Protein AF-A0A2U1KJU6-F1 (afdb_monomer_lite)

pLDDT: mean 88.94, std 8.17, range [45.62, 97.81]

Radius of gyration: 19.19 Å; chains: 1; bounding box: 39×56×49 Å

Secondary structure (DSSP, 8-state):
---HHHHHHHHHHHHHHHHHHHH-HHHHHH-TT----HHHHHHTTSS-----GGG----BSSGGG-GGGTTPPBHHHHHHHTGGGS-EEEEEEETTEEEEEEE-SSEEEEEES-GGGTSTT--S-EEEEEETT-EEE-TTT--EEEEGGGHHHHHIIIIITHHHHHHHHHHHHHHTS--

Foldseek 3Di:
DDDPVRVVVVVVLVVVVLVVQVVDPVSCVVPVVSPDDPVSVVVVPSDPDDDDPVLDDDADDPLVLPPVSPPTHHPVNNCVPPVVPDQDWDWDDDPPATWIWGDDPFWIKTWGQPLCLPPNPDNGTDIDIFGQQDFDADPPPRHTPDGGRCVVVVCCNCRVCPVVVVVVSVVVVVVPDDD

Organism: Artemisia annua (NCBI:txid35608)

Sequence (179 aa):
MPTVQQFDTLIIDGSTEWRHLCENVSHVTQFPDKHFDLETVLRAGIRPVSVSREKSFVGFFSPEKFDSLMGVMSFDDIWNHEISKNIGVYIVSWNDHFFVLKVDEHAYYVIDTLGERLVEGCEQAYILRFDNGSYLTTSGTKEVLSNGKECCKEFIKRFLAAIPLKELEIEEQKEAVPY

Structure (mmCIF, N/CA/C/O backbone):
data_AF-A0A2U1KJU6-F1
#
_entry.id   AF-A0A2U1KJU6-F1
#
loop_
_atom_site.group_PDB
_atom_site.id
_atom_site.type_symbol
_atom_site.label_atom_id
_atom_site.label_alt_id
_atom_site.label_comp_id
_atom_site.label_asym_id
_atom_site.label_entity_id
_atom_site.label_seq_id
_atom_site.pdbx_PDB_ins_code
_atom_site.Cartn_x
_atom_site.Cartn_y
_atom_site.Cartn_z
_atom_site.occupancy
_atom_site.B_iso_or_equiv
_atom_site.auth_seq_id
_atom_site.auth_comp_id
_atom_site.auth_asym_id
_atom_site.auth_atom_id
_atom_site.pdbx_PDB_model_num
ATOM 1 N N . MET A 1 1 ? -0.225 -17.844 0.872 1.00 62.16 1 MET A N 1
ATOM 2 C CA . MET A 1 1 ? 1.027 -17.067 1.011 1.00 62.16 1 MET A CA 1
ATOM 3 C C . MET A 1 1 ? 2.072 -17.732 0.146 1.00 62.16 1 MET A C 1
ATOM 5 O O . MET A 1 1 ? 2.060 -18.961 0.121 1.00 62.16 1 MET A O 1
ATOM 9 N N . PR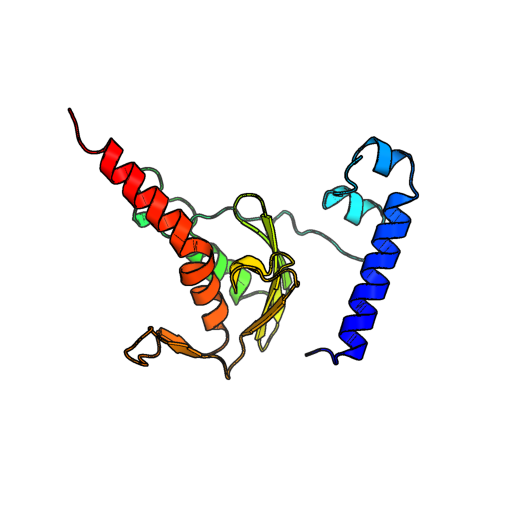O A 1 2 ? 2.916 -16.965 -0.562 1.00 70.94 2 PRO A N 1
ATOM 10 C CA . PRO A 1 2 ? 4.067 -17.549 -1.228 1.00 70.94 2 PRO A CA 1
ATOM 11 C C . PRO A 1 2 ? 4.962 -18.242 -0.192 1.00 70.94 2 PRO A C 1
ATOM 13 O O . PRO A 1 2 ? 5.037 -17.809 0.961 1.00 70.94 2 PRO A O 1
ATOM 16 N N . THR A 1 3 ? 5.614 -19.331 -0.582 1.00 82.88 3 THR A N 1
ATOM 17 C CA . THR A 1 3 ? 6.725 -19.885 0.197 1.00 82.88 3 THR A CA 1
ATOM 18 C C . THR A 1 3 ? 7.876 -18.879 0.227 1.00 82.88 3 THR A C 1
ATOM 20 O O . THR A 1 3 ? 7.951 -18.001 -0.633 1.00 82.88 3 THR A O 1
ATOM 23 N N . VAL A 1 4 ? 8.801 -19.020 1.181 1.00 79.75 4 VAL A N 1
ATOM 24 C CA . VAL A 1 4 ? 10.024 -18.193 1.229 1.00 79.75 4 VAL A CA 1
ATOM 25 C C . VAL A 1 4 ? 10.733 -18.204 -0.128 1.00 79.75 4 VAL A C 1
ATOM 27 O O . VAL A 1 4 ? 11.005 -17.154 -0.686 1.00 79.75 4 VAL A O 1
ATOM 30 N N . GLN A 1 5 ? 10.878 -19.382 -0.740 1.00 87.31 5 GLN A N 1
ATOM 31 C CA . GLN A 1 5 ? 11.491 -19.517 -2.061 1.00 87.31 5 GLN A CA 1
ATOM 32 C C . GLN A 1 5 ? 10.728 -18.772 -3.170 1.00 87.31 5 GLN A C 1
ATOM 34 O O . GLN A 1 5 ? 11.343 -18.159 -4.040 1.00 87.31 5 GLN A O 1
ATOM 39 N N . GLN A 1 6 ? 9.391 -18.821 -3.165 1.00 84.75 6 GLN A N 1
ATOM 40 C CA . GLN A 1 6 ? 8.580 -18.063 -4.126 1.00 84.75 6 GLN A CA 1
ATOM 41 C C . GLN A 1 6 ? 8.749 -16.557 -3.923 1.00 84.75 6 GLN A C 1
ATOM 43 O O . GLN A 1 6 ? 8.776 -15.809 -4.896 1.00 84.75 6 GLN A O 1
ATOM 48 N N . PHE A 1 7 ? 8.877 -16.118 -2.673 1.00 80.12 7 PHE A N 1
ATOM 49 C CA . PHE A 1 7 ? 9.106 -14.721 -2.347 1.00 80.12 7 PHE A CA 1
ATOM 50 C C . PHE A 1 7 ? 10.501 -14.248 -2.774 1.00 80.12 7 PHE A C 1
ATOM 52 O O . PHE A 1 7 ? 10.607 -13.237 -3.464 1.00 80.12 7 PHE A O 1
ATOM 59 N N . ASP A 1 8 ? 11.543 -15.025 -2.481 1.00 83.94 8 ASP A N 1
ATOM 60 C CA . ASP A 1 8 ? 12.911 -14.746 -2.928 1.00 83.94 8 ASP A CA 1
ATOM 61 C C . ASP A 1 8 ? 12.984 -14.656 -4.454 1.00 83.94 8 ASP A C 1
ATOM 63 O O . ASP A 1 8 ? 13.587 -13.736 -5.000 1.00 83.94 8 ASP A O 1
ATOM 67 N N . THR A 1 9 ? 12.302 -15.568 -5.154 1.00 89.50 9 THR A N 1
ATOM 68 C CA . THR A 1 9 ? 12.219 -15.543 -6.621 1.00 89.50 9 THR A CA 1
ATOM 69 C C . THR A 1 9 ? 11.571 -14.249 -7.114 1.00 89.50 9 THR A C 1
ATOM 71 O O . THR A 1 9 ? 12.105 -13.607 -8.010 1.00 89.50 9 THR A O 1
ATOM 74 N N . LEU A 1 10 ? 10.466 -13.809 -6.499 1.00 86.06 10 LEU A N 1
ATOM 75 C CA . LEU A 1 10 ? 9.810 -12.547 -6.864 1.00 86.06 10 LEU A CA 1
ATOM 76 C C . LEU A 1 10 ? 10.731 -11.333 -6.671 1.00 86.06 10 LEU A C 1
ATOM 78 O O . LEU A 1 10 ? 10.731 -10.436 -7.515 1.00 86.06 10 LEU A O 1
ATOM 82 N N . ILE A 1 11 ? 11.521 -11.302 -5.594 1.00 84.81 11 ILE A N 1
ATOM 83 C CA . ILE A 1 11 ? 12.498 -10.231 -5.343 1.00 84.81 11 ILE A CA 1
ATOM 84 C C . ILE A 1 11 ? 13.620 -10.270 -6.384 1.00 84.81 11 ILE A C 1
ATOM 86 O O . ILE A 1 11 ? 13.993 -9.233 -6.940 1.00 84.81 11 ILE A O 1
ATOM 90 N N . ILE A 1 12 ? 14.163 -11.454 -6.666 1.00 90.44 12 ILE A N 1
ATOM 91 C CA . ILE A 1 12 ? 15.238 -11.633 -7.647 1.00 90.44 12 ILE A CA 1
ATOM 92 C C . ILE A 1 12 ? 14.764 -11.192 -9.032 1.00 90.44 12 ILE A C 1
ATOM 94 O O . ILE A 1 12 ? 15.448 -10.391 -9.673 1.00 90.44 12 ILE A O 1
ATOM 98 N N . ASP A 1 13 ? 13.586 -11.637 -9.459 1.00 91.88 13 ASP A N 1
ATOM 99 C CA . ASP A 1 13 ? 12.992 -11.257 -10.739 1.00 91.88 13 ASP A CA 1
ATOM 100 C C . ASP A 1 13 ? 12.759 -9.742 -10.793 1.00 91.88 13 ASP A C 1
ATOM 102 O O . ASP A 1 13 ? 13.260 -9.070 -11.692 1.00 91.88 13 ASP A O 1
ATOM 106 N N . GLY A 1 14 ? 12.074 -9.172 -9.795 1.00 89.94 14 GLY A N 1
ATOM 107 C CA . GLY A 1 14 ? 11.773 -7.737 -9.751 1.00 89.94 14 GLY A CA 1
ATOM 108 C C . GLY A 1 14 ? 13.026 -6.857 -9.758 1.00 89.94 14 GLY A C 1
ATOM 109 O O . GLY A 1 14 ? 13.101 -5.886 -10.511 1.00 89.94 14 GLY A O 1
ATOM 110 N N . SER A 1 15 ? 14.047 -7.221 -8.978 1.00 91.31 15 SER A N 1
ATOM 111 C CA . SER A 1 15 ? 15.326 -6.497 -8.952 1.00 91.31 15 SER A CA 1
ATOM 112 C C . SER A 1 15 ? 16.112 -6.633 -10.259 1.00 91.31 15 SER A C 1
ATOM 114 O O . SER A 1 15 ? 16.869 -5.730 -10.617 1.00 91.31 15 SER A O 1
ATOM 116 N N . THR A 1 16 ? 15.953 -7.750 -10.971 1.00 94.62 16 THR A N 1
ATOM 117 C CA . THR A 1 16 ? 16.586 -7.975 -12.274 1.00 94.62 16 THR A CA 1
ATOM 118 C C . THR A 1 16 ? 15.964 -7.083 -13.333 1.00 94.62 16 THR A C 1
ATOM 120 O O . THR A 1 16 ? 16.694 -6.382 -14.030 1.00 94.62 16 THR A O 1
ATOM 123 N N . GLU A 1 17 ? 14.638 -7.005 -13.376 1.00 94.00 17 GLU A N 1
ATOM 124 C CA . GLU A 1 17 ? 13.945 -6.102 -14.296 1.00 94.00 17 GLU A CA 1
ATOM 125 C C . GLU A 1 17 ? 14.243 -4.628 -13.998 1.00 94.00 17 GLU A C 1
ATOM 127 O O . GLU A 1 17 ? 14.489 -3.845 -14.915 1.00 94.00 17 GLU A O 1
ATOM 132 N N . TRP A 1 18 ? 14.323 -4.242 -12.719 1.00 93.38 18 TRP A N 1
ATOM 133 C CA . TRP A 1 18 ? 14.761 -2.893 -12.346 1.00 93.38 18 TRP A CA 1
ATOM 134 C C . TRP A 1 18 ? 16.194 -2.595 -12.818 1.00 93.38 18 TRP A C 1
ATOM 136 O O . TRP A 1 18 ? 16.442 -1.528 -13.377 1.00 93.38 18 TRP A O 1
ATOM 146 N N . ARG A 1 19 ? 17.132 -3.544 -12.671 1.00 95.31 19 ARG A N 1
ATOM 147 C CA . ARG A 1 19 ? 18.507 -3.389 -13.182 1.00 95.31 19 ARG A CA 1
ATOM 148 C C . ARG A 1 19 ? 18.530 -3.189 -14.697 1.00 95.31 19 ARG A C 1
ATOM 150 O O . ARG A 1 19 ? 19.222 -2.283 -15.152 1.00 95.31 19 ARG A O 1
ATOM 157 N N . HIS A 1 20 ? 17.739 -3.948 -15.456 1.00 94.62 20 HIS A N 1
ATOM 158 C CA . HIS A 1 20 ? 17.614 -3.752 -16.905 1.00 94.62 20 HI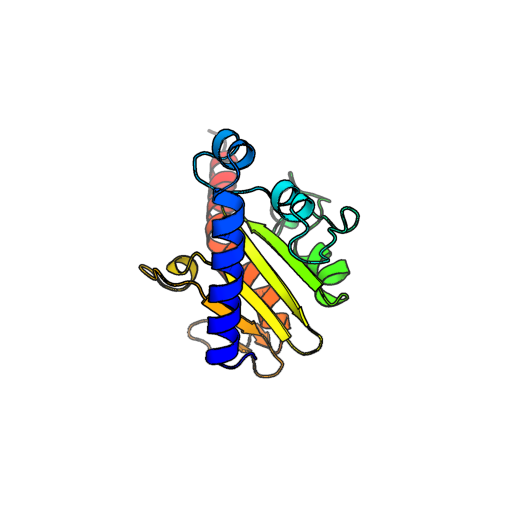S A CA 1
ATOM 159 C C . HIS A 1 20 ? 17.075 -2.356 -17.256 1.00 94.62 20 HIS A C 1
ATOM 161 O O . HIS A 1 20 ? 17.575 -1.713 -18.179 1.00 94.62 20 HIS A O 1
ATOM 167 N N . LEU A 1 21 ? 16.102 -1.831 -16.500 1.00 94.38 21 LEU A N 1
ATOM 168 C CA . LEU A 1 21 ? 15.622 -0.457 -16.700 1.00 94.38 21 LEU A CA 1
ATOM 169 C C . LEU A 1 21 ? 16.727 0.583 -16.491 1.00 94.38 21 LEU A C 1
ATOM 171 O O . LEU A 1 21 ? 16.766 1.575 -17.222 1.00 94.38 21 LEU A O 1
ATOM 175 N N . CYS A 1 22 ? 17.632 0.348 -15.537 1.00 95.44 22 CYS A N 1
ATOM 176 C CA . CYS A 1 22 ? 18.786 1.207 -15.276 1.00 95.44 22 CYS A CA 1
ATOM 177 C C . CYS A 1 22 ? 19.886 1.132 -16.347 1.00 95.44 22 CYS A C 1
ATOM 179 O O . CYS A 1 22 ? 20.768 1.986 -16.348 1.00 95.44 22 CYS A O 1
ATOM 181 N N . GLU A 1 23 ? 19.884 0.148 -17.245 1.00 94.69 23 GLU A N 1
ATOM 182 C CA . GLU A 1 23 ? 20.855 0.079 -18.351 1.00 94.69 23 GLU A CA 1
ATOM 183 C C . GLU A 1 23 ? 20.476 1.018 -19.508 1.00 94.69 23 GLU A C 1
ATOM 185 O O . GLU A 1 23 ? 21.311 1.368 -20.345 1.00 94.69 23 GLU A O 1
ATOM 190 N N . ASN A 1 24 ? 19.223 1.480 -19.548 1.00 94.00 24 ASN A N 1
ATOM 191 C CA . ASN A 1 24 ? 18.752 2.412 -20.561 1.00 94.00 24 ASN A CA 1
ATOM 192 C C . ASN A 1 24 ? 19.226 3.845 -20.260 1.00 94.00 24 ASN A C 1
ATOM 194 O O . ASN A 1 24 ? 18.789 4.485 -19.302 1.00 94.00 24 ASN A O 1
ATOM 198 N N . VAL A 1 25 ? 20.079 4.380 -21.139 1.00 94.81 25 VAL A N 1
ATOM 199 C CA . VAL A 1 25 ? 20.661 5.728 -21.011 1.00 94.81 25 VAL A CA 1
ATOM 200 C C . VAL A 1 25 ? 19.592 6.818 -20.917 1.00 94.81 25 VAL A C 1
ATOM 202 O O . VAL A 1 25 ? 19.747 7.756 -20.136 1.00 94.81 25 VAL A O 1
ATOM 205 N N . SER A 1 26 ? 18.493 6.703 -21.668 1.00 94.44 26 SER A N 1
ATOM 206 C CA . SER A 1 26 ? 17.401 7.679 -21.620 1.00 94.44 26 SER A CA 1
ATOM 207 C C . SER A 1 26 ? 16.700 7.666 -20.263 1.00 94.44 26 SER A C 1
ATOM 209 O O . SER A 1 26 ? 16.445 8.734 -19.711 1.00 94.44 26 SER A O 1
ATOM 211 N N . HIS A 1 27 ? 16.460 6.481 -19.691 1.00 93.81 27 HIS A N 1
ATOM 212 C CA . HIS A 1 27 ? 15.863 6.358 -18.360 1.00 93.81 27 HIS A CA 1
ATOM 213 C C . HIS A 1 27 ? 16.769 6.945 -17.278 1.00 93.81 27 HIS A C 1
ATOM 215 O O . HIS A 1 27 ? 16.296 7.730 -16.469 1.00 93.81 27 HIS A O 1
ATOM 221 N N . VAL A 1 28 ? 18.067 6.630 -17.277 1.00 93.62 28 VAL A N 1
ATOM 222 C CA . VAL A 1 28 ? 19.007 7.151 -16.263 1.00 93.62 28 VAL A CA 1
ATOM 223 C C . VAL A 1 28 ? 19.239 8.655 -16.411 1.00 93.62 28 VAL A C 1
ATOM 225 O O . VAL A 1 28 ? 19.463 9.345 -15.422 1.00 93.62 28 VAL A O 1
ATOM 228 N N . THR A 1 29 ? 19.153 9.188 -17.631 1.00 95.81 29 THR A N 1
ATOM 229 C CA . THR A 1 29 ? 19.212 10.641 -17.854 1.00 95.81 29 THR A CA 1
ATOM 230 C C . THR A 1 29 ? 17.982 11.340 -17.270 1.00 95.81 29 THR A C 1
ATOM 232 O O . THR A 1 29 ? 18.109 12.424 -16.708 1.00 95.81 29 THR A O 1
ATOM 235 N N . GLN A 1 30 ? 16.799 10.730 -17.392 1.00 95.62 30 GLN A N 1
ATOM 236 C CA . GLN A 1 30 ? 15.547 11.275 -16.860 1.00 95.62 30 GLN A CA 1
ATOM 237 C C . GLN A 1 30 ? 15.396 11.061 -15.344 1.00 95.62 30 GLN A C 1
ATOM 239 O O . GLN A 1 30 ? 14.886 11.946 -14.661 1.00 95.62 30 GLN A O 1
ATOM 244 N N . PHE A 1 31 ? 15.860 9.923 -14.823 1.00 94.94 31 PHE A N 1
ATOM 245 C CA . PHE A 1 31 ? 15.792 9.519 -13.416 1.00 94.94 31 PHE A CA 1
ATOM 246 C C . PHE A 1 31 ? 17.202 9.185 -12.891 1.00 94.94 31 PHE A C 1
ATOM 248 O O . PHE A 1 31 ? 17.560 8.005 -12.786 1.00 94.94 31 PHE A O 1
ATOM 255 N N . PRO A 1 32 ? 18.040 10.195 -12.577 1.00 94.06 32 PRO A N 1
ATOM 256 C CA . PRO A 1 32 ? 19.418 9.967 -12.129 1.00 94.06 32 PRO A CA 1
ATOM 257 C C . PRO A 1 32 ? 19.526 9.176 -10.818 1.00 94.06 32 PRO A C 1
ATOM 259 O O . PRO A 1 32 ? 20.500 8.452 -10.607 1.00 94.06 32 PRO A O 1
ATOM 262 N N . ASP A 1 33 ? 18.520 9.292 -9.952 1.00 93.25 33 ASP A N 1
ATOM 263 C CA . ASP A 1 33 ? 18.367 8.537 -8.702 1.00 93.25 33 ASP A CA 1
ATOM 264 C C . ASP A 1 33 ? 17.800 7.120 -8.908 1.00 93.25 33 ASP A C 1
ATOM 266 O O . ASP A 1 33 ? 17.761 6.328 -7.967 1.00 93.25 33 ASP A O 1
ATOM 270 N N . LYS A 1 34 ? 17.417 6.772 -10.145 1.00 92.50 34 LYS A N 1
ATOM 271 C CA . LYS A 1 34 ? 16.814 5.489 -10.546 1.00 92.50 34 LYS A CA 1
ATOM 272 C C . LYS A 1 34 ? 15.445 5.225 -9.907 1.00 92.50 34 LYS A C 1
ATOM 274 O O . LYS A 1 34 ? 15.012 4.069 -9.833 1.00 92.50 34 LYS A O 1
ATOM 279 N N . HIS A 1 35 ? 14.752 6.279 -9.479 1.00 89.88 35 HIS A N 1
ATOM 280 C CA . HIS A 1 35 ? 13.369 6.215 -9.014 1.00 89.88 35 HIS A CA 1
ATOM 281 C C . HIS A 1 35 ? 12.417 6.396 -10.202 1.00 89.88 35 HIS A C 1
ATOM 283 O O . HIS A 1 35 ? 12.007 7.504 -10.534 1.00 89.88 35 HIS A O 1
ATOM 289 N N . PHE A 1 36 ? 12.084 5.294 -10.877 1.00 90.25 36 PHE A N 1
ATOM 290 C CA . PHE A 1 36 ? 11.210 5.325 -12.051 1.00 90.25 36 PHE A CA 1
ATOM 291 C C . PHE A 1 36 ? 9.746 5.565 -11.671 1.00 90.25 36 PHE A C 1
ATOM 293 O O . PHE A 1 36 ? 9.214 4.918 -10.768 1.00 90.25 36 PHE A O 1
ATOM 300 N N . ASP A 1 37 ? 9.076 6.450 -12.410 1.00 88.12 37 ASP A N 1
ATOM 301 C CA . ASP A 1 37 ? 7.628 6.612 -12.299 1.00 88.12 37 ASP A CA 1
ATOM 302 C C . ASP A 1 37 ? 6.863 5.411 -12.893 1.00 88.12 37 ASP A C 1
ATOM 304 O O . ASP A 1 37 ? 7.393 4.584 -13.643 1.00 88.12 37 ASP A O 1
ATOM 308 N N . LEU A 1 38 ? 5.575 5.309 -12.552 1.00 85.19 38 LEU A N 1
ATOM 309 C CA . LEU A 1 38 ? 4.736 4.191 -12.986 1.00 85.19 38 LEU A CA 1
ATOM 310 C C . LEU A 1 38 ? 4.582 4.138 -14.516 1.00 85.19 38 LEU A C 1
ATOM 312 O O . LEU A 1 38 ? 4.551 3.055 -15.093 1.00 85.19 38 LEU A O 1
ATOM 316 N N . GLU A 1 39 ? 4.522 5.289 -15.187 1.00 88.56 39 GLU A N 1
ATOM 317 C CA . GLU A 1 39 ? 4.385 5.369 -16.648 1.00 88.56 39 GLU A CA 1
ATOM 318 C C . GLU A 1 39 ? 5.616 4.810 -17.373 1.00 88.56 39 GLU A C 1
ATOM 320 O O . GLU A 1 39 ? 5.479 4.094 -18.368 1.00 88.56 39 GLU A O 1
ATOM 325 N N . THR A 1 40 ? 6.815 5.073 -16.857 1.00 91.12 40 THR A N 1
ATOM 326 C CA . THR A 1 40 ? 8.075 4.520 -17.368 1.00 91.12 40 THR A CA 1
ATOM 327 C C . THR A 1 40 ? 8.082 3.000 -17.238 1.00 91.12 40 THR A C 1
ATOM 329 O O . THR A 1 40 ? 8.387 2.299 -18.206 1.00 91.12 40 THR A O 1
ATOM 332 N N . VAL A 1 41 ? 7.662 2.478 -16.081 1.00 88.88 41 VAL A N 1
ATOM 333 C CA . VAL A 1 41 ? 7.570 1.028 -15.841 1.00 88.88 41 VAL A CA 1
ATOM 334 C C . VAL A 1 41 ? 6.553 0.362 -16.778 1.00 88.88 41 VAL A C 1
ATOM 336 O O . VAL A 1 41 ? 6.836 -0.701 -17.330 1.00 88.88 41 VAL A O 1
ATOM 339 N N . LEU A 1 42 ? 5.394 0.984 -17.019 1.00 89.56 42 LEU A N 1
ATOM 340 C CA . LEU A 1 42 ? 4.377 0.450 -17.937 1.00 89.56 42 LEU A CA 1
ATOM 341 C C . LEU A 1 42 ? 4.859 0.430 -19.391 1.00 89.56 42 LEU A C 1
ATOM 343 O O . LEU A 1 42 ? 4.663 -0.563 -20.093 1.00 89.56 42 LEU A O 1
ATOM 347 N N . ARG A 1 43 ? 5.514 1.504 -19.847 1.00 91.00 43 ARG A N 1
ATOM 348 C CA . ARG A 1 43 ? 6.044 1.607 -21.218 1.00 91.00 43 ARG A CA 1
ATOM 349 C C . ARG A 1 43 ? 7.142 0.596 -21.508 1.00 91.00 43 ARG A C 1
ATOM 351 O O . ARG A 1 43 ? 7.290 0.195 -22.658 1.00 91.00 43 ARG A O 1
ATOM 358 N N . ALA A 1 44 ? 7.881 0.170 -20.486 1.00 90.50 44 ALA A N 1
ATOM 359 C CA . ALA A 1 44 ? 8.888 -0.870 -20.633 1.00 90.50 44 ALA A CA 1
ATOM 360 C C . ALA A 1 44 ? 8.291 -2.237 -21.008 1.00 90.50 44 ALA A C 1
ATOM 362 O O . ALA A 1 44 ? 9.015 -3.093 -21.506 1.00 90.50 44 ALA A O 1
ATOM 363 N N . GLY A 1 45 ? 6.987 -2.455 -20.789 1.00 89.44 45 GLY A N 1
ATOM 364 C CA . GLY A 1 45 ? 6.297 -3.666 -21.239 1.00 89.44 45 GLY A CA 1
ATOM 365 C C . GLY A 1 45 ? 6.818 -4.958 -20.601 1.00 89.44 45 GLY A C 1
ATOM 366 O O . GLY A 1 45 ? 6.631 -6.028 -21.174 1.00 89.44 45 GLY A O 1
ATOM 367 N N . ILE A 1 46 ? 7.460 -4.867 -19.428 1.00 88.62 46 ILE A N 1
ATOM 368 C CA . ILE A 1 46 ? 8.112 -5.994 -18.736 1.00 88.62 46 ILE A CA 1
ATOM 369 C C . ILE A 1 46 ? 7.104 -7.110 -18.422 1.00 88.62 46 ILE A C 1
ATOM 371 O O . ILE A 1 46 ? 7.396 -8.297 -18.557 1.00 88.62 46 ILE A O 1
ATOM 375 N N . ARG A 1 47 ? 5.892 -6.734 -17.999 1.00 84.81 47 ARG A N 1
ATOM 376 C CA . ARG A 1 47 ? 4.766 -7.646 -17.757 1.00 84.81 47 ARG A CA 1
ATOM 377 C C . ARG A 1 47 ? 3.477 -7.039 -18.312 1.00 84.81 47 ARG A C 1
ATOM 379 O O . ARG A 1 47 ? 3.395 -5.815 -18.414 1.00 84.81 47 ARG A O 1
ATOM 386 N N . PRO A 1 48 ? 2.457 -7.858 -18.638 1.00 86.06 48 PRO A N 1
ATOM 387 C CA . PRO A 1 48 ? 1.164 -7.376 -19.120 1.00 86.06 48 PRO A CA 1
ATOM 388 C C . PRO A 1 48 ? 0.367 -6.740 -17.972 1.00 86.06 48 PRO A C 1
ATOM 390 O O . PRO A 1 48 ? -0.571 -7.326 -17.437 1.00 86.06 48 PRO A O 1
ATOM 393 N N . VAL A 1 49 ? 0.785 -5.548 -17.557 1.00 85.94 49 VAL A N 1
ATOM 394 C CA . VAL A 1 49 ? 0.143 -4.744 -16.518 1.00 85.94 49 VAL A CA 1
ATOM 395 C C . VAL A 1 49 ? -0.538 -3.556 -17.187 1.00 85.94 49 VAL A C 1
ATOM 397 O O . VAL A 1 49 ? 0.023 -2.924 -18.078 1.00 85.94 49 VAL A O 1
ATOM 400 N N . SER A 1 50 ? -1.752 -3.243 -16.745 1.00 85.44 50 SER A N 1
ATOM 401 C CA . SER A 1 50 ? -2.507 -2.068 -17.178 1.00 85.44 50 SER A CA 1
ATOM 402 C C . SER A 1 50 ? -2.971 -1.277 -15.964 1.00 85.44 50 SER A C 1
ATOM 404 O O . SER A 1 50 ? -3.425 -1.868 -14.984 1.00 85.44 50 SER A O 1
ATOM 406 N N . VAL A 1 51 ? -2.922 0.051 -16.045 1.00 86.88 51 VAL A N 1
ATOM 407 C CA . VAL A 1 51 ? -3.462 0.933 -15.004 1.00 86.88 51 VAL A CA 1
ATOM 408 C C . VAL A 1 51 ? -4.864 1.383 -15.385 1.00 86.88 51 VAL A C 1
ATOM 410 O O . VAL A 1 51 ? -5.081 1.948 -16.455 1.00 86.88 51 VAL A O 1
ATOM 413 N N . SER A 1 52 ? -5.817 1.165 -14.480 1.00 88.69 52 SER A N 1
ATOM 414 C CA . SER A 1 52 ? -7.183 1.669 -14.615 1.00 88.69 52 SER A CA 1
ATOM 415 C C . SER A 1 52 ? -7.270 3.081 -14.043 1.00 88.69 52 SER A C 1
ATOM 417 O O . SER A 1 52 ? -7.555 3.256 -12.861 1.00 88.69 52 SER A O 1
ATOM 419 N N . ARG A 1 53 ? -7.042 4.097 -14.883 1.00 85.69 53 ARG A N 1
ATOM 420 C CA . ARG A 1 53 ? -7.088 5.515 -14.467 1.00 85.69 53 ARG A CA 1
ATOM 421 C C . ARG A 1 53 ? -8.454 5.947 -13.926 1.00 85.69 53 ARG A C 1
ATOM 423 O O . ARG A 1 53 ? -8.537 6.825 -13.082 1.00 85.69 53 ARG A O 1
ATOM 430 N N . GLU A 1 54 ? -9.520 5.285 -14.368 1.00 89.69 54 GLU A N 1
ATOM 431 C CA . GLU A 1 54 ? -10.897 5.518 -13.902 1.00 89.69 54 GLU A CA 1
ATOM 432 C C . GLU A 1 54 ? -11.127 5.032 -12.463 1.00 89.69 54 GLU A C 1
ATOM 434 O O . GLU A 1 54 ? -12.137 5.346 -11.843 1.00 89.69 54 GLU A O 1
ATOM 439 N N . LYS A 1 55 ? -10.168 4.268 -11.929 1.00 89.19 55 LYS A N 1
ATOM 440 C CA . LYS A 1 55 ? -10.141 3.740 -10.564 1.00 89.19 55 LYS A CA 1
ATOM 441 C C . LYS A 1 55 ? -8.984 4.340 -9.758 1.00 89.19 55 LYS A C 1
ATOM 443 O O . LYS A 1 55 ? -8.415 3.687 -8.886 1.00 89.19 55 LYS A O 1
ATOM 448 N N . SER A 1 56 ? -8.607 5.575 -10.081 1.00 91.50 56 SER A N 1
ATOM 449 C CA . SER A 1 56 ? -7.671 6.377 -9.298 1.00 91.50 56 SER A CA 1
ATOM 450 C C . SER A 1 56 ? -8.458 7.335 -8.411 1.00 91.50 56 SER A C 1
ATOM 452 O O . SER A 1 56 ? -9.233 8.150 -8.905 1.00 91.50 56 SER A O 1
ATOM 454 N N . PHE A 1 57 ? -8.258 7.227 -7.101 1.00 93.56 57 PHE A N 1
ATOM 455 C CA . PHE A 1 57 ? -9.006 7.984 -6.103 1.00 93.56 57 PHE A CA 1
ATOM 456 C C . PHE A 1 57 ? -8.053 8.799 -5.235 1.00 93.56 57 PHE A C 1
ATOM 458 O O . PHE A 1 57 ? -6.948 8.354 -4.929 1.00 93.56 57 PHE A O 1
ATOM 465 N N . VAL A 1 58 ? -8.516 9.970 -4.808 1.00 93.19 58 VAL A N 1
ATOM 466 C CA . VAL A 1 58 ? -7.892 10.768 -3.752 1.00 93.19 58 VAL A CA 1
ATOM 467 C C . VAL A 1 58 ? -8.927 10.901 -2.652 1.00 93.19 58 VAL A C 1
ATOM 469 O O . VAL A 1 58 ? -10.069 11.270 -2.923 1.00 93.19 58 VAL A O 1
ATOM 472 N N . GLY A 1 59 ? -8.540 10.572 -1.426 1.00 92.31 59 GLY A N 1
ATOM 473 C CA . GLY A 1 59 ? -9.429 10.672 -0.282 1.00 92.31 59 GLY A CA 1
ATOM 474 C C . GLY A 1 59 ? -8.683 11.035 0.984 1.00 92.31 59 GLY A C 1
ATOM 475 O O . GLY A 1 59 ? -7.463 10.903 1.069 1.00 92.31 59 GLY A O 1
ATOM 476 N N . PHE A 1 60 ? -9.449 11.498 1.961 1.00 91.69 60 PHE A N 1
ATOM 477 C CA . PHE A 1 60 ? -8.940 12.044 3.211 1.00 91.69 60 PHE A CA 1
ATOM 478 C C . PHE A 1 60 ? -9.317 11.143 4.382 1.00 91.69 60 PHE A C 1
ATOM 480 O O . PHE A 1 60 ? -10.345 10.463 4.363 1.00 91.69 60 PHE A O 1
ATOM 487 N N . PHE A 1 61 ? -8.491 11.122 5.422 1.00 91.19 61 PHE A N 1
ATOM 488 C CA . PHE A 1 61 ? -8.825 10.397 6.641 1.00 91.19 61 PHE A CA 1
ATOM 489 C C . PHE A 1 61 ? -9.607 11.300 7.587 1.00 91.19 61 PHE A C 1
ATOM 491 O O . PHE A 1 61 ? -9.144 12.379 7.931 1.00 91.19 61 PHE A O 1
ATOM 498 N N . SER A 1 62 ? -10.761 10.815 8.043 1.00 88.19 62 SER A N 1
ATOM 499 C CA . SER A 1 62 ? -11.662 11.537 8.954 1.00 88.19 62 SER A CA 1
ATOM 500 C C . SER A 1 62 ? -11.953 12.997 8.535 1.00 88.19 62 SER A C 1
ATOM 502 O O . SER A 1 62 ? -11.834 13.891 9.378 1.00 88.19 62 SER A O 1
ATOM 504 N N . PRO A 1 63 ? -12.276 13.284 7.252 1.00 90.44 63 PRO A N 1
ATOM 505 C CA . PRO A 1 63 ? -12.494 14.656 6.786 1.00 90.44 63 PRO A CA 1
ATOM 506 C C . PRO A 1 63 ? -13.602 15.382 7.556 1.00 90.44 63 PRO A C 1
ATOM 508 O O . PRO A 1 63 ? -13.559 16.596 7.681 1.00 90.44 63 PRO A O 1
ATOM 511 N N . GLU A 1 64 ? -14.559 14.651 8.128 1.00 87.69 64 GLU A N 1
ATOM 512 C CA . GLU A 1 64 ? -15.641 15.181 8.959 1.00 87.69 64 GLU A CA 1
ATOM 513 C C . GLU A 1 64 ? -15.178 15.909 10.229 1.00 87.69 64 GLU A C 1
ATOM 515 O O . GLU A 1 64 ? -15.979 16.592 10.862 1.00 87.69 64 GLU A O 1
ATOM 520 N N . LYS A 1 65 ? -13.909 15.757 10.622 1.00 85.44 65 LYS A N 1
ATOM 521 C CA . LYS A 1 65 ? -13.319 16.491 11.748 1.00 85.44 65 LYS A CA 1
ATOM 522 C C . LYS A 1 65 ? -12.893 17.914 11.389 1.00 85.44 65 LYS A C 1
ATOM 524 O O . LYS A 1 65 ? -12.634 18.690 12.300 1.00 85.44 65 LYS A O 1
ATOM 529 N N . PHE A 1 66 ? -12.820 18.229 10.097 1.00 84.62 66 PHE A N 1
ATOM 530 C CA . PHE A 1 66 ? -12.277 19.473 9.568 1.00 84.62 66 PHE A CA 1
ATOM 531 C C . PHE A 1 66 ? -13.364 20.190 8.759 1.00 84.62 66 PHE A C 1
ATOM 533 O O . PHE A 1 66 ? -13.810 19.687 7.724 1.00 84.62 66 PHE A O 1
ATOM 540 N N . ASP A 1 67 ? -13.767 21.394 9.174 1.00 84.88 67 ASP A N 1
ATOM 541 C CA . ASP A 1 67 ? -14.834 22.153 8.494 1.00 84.88 67 ASP A CA 1
ATOM 542 C C . ASP A 1 67 ? -14.503 22.424 7.014 1.00 84.88 67 ASP A C 1
ATOM 544 O O . ASP A 1 67 ? -15.381 22.421 6.147 1.00 84.88 67 ASP A O 1
ATOM 548 N N . SER A 1 68 ? -13.215 22.607 6.706 1.00 86.31 68 SER A N 1
ATOM 549 C CA . SER A 1 68 ? -12.706 22.844 5.349 1.00 86.31 68 SER A CA 1
ATOM 550 C C . SER A 1 68 ? -12.805 21.628 4.418 1.00 86.31 68 SER A C 1
ATOM 552 O O . SER A 1 68 ? -12.765 21.792 3.197 1.00 86.31 68 SER A O 1
ATOM 554 N N . LEU A 1 69 ? -12.964 20.420 4.970 1.00 87.69 69 LEU A N 1
ATOM 555 C CA . LEU A 1 69 ? -13.036 19.157 4.228 1.00 87.69 69 LEU A CA 1
ATOM 556 C C . LEU A 1 69 ? -14.461 18.589 4.160 1.00 87.69 69 LEU A C 1
ATOM 558 O O . LEU A 1 69 ? -14.671 17.455 3.727 1.00 87.69 69 LEU A O 1
ATOM 562 N N . MET A 1 70 ? -15.470 19.373 4.531 1.00 84.31 70 MET A N 1
ATOM 563 C CA . MET A 1 70 ? -16.870 18.975 4.409 1.00 84.31 70 MET A CA 1
ATOM 564 C C . MET A 1 70 ? -17.225 18.566 2.967 1.00 84.31 70 MET A C 1
ATOM 566 O O . MET A 1 70 ? -17.134 19.354 2.027 1.00 84.31 70 MET A O 1
ATOM 570 N N . GLY A 1 71 ? -17.672 17.317 2.798 1.00 86.44 71 GLY A N 1
ATOM 571 C CA . GLY A 1 71 ? -18.138 16.771 1.517 1.00 86.44 71 GLY A CA 1
ATOM 572 C C . GLY A 1 71 ? -17.052 16.195 0.601 1.00 86.44 71 GLY A C 1
ATOM 573 O O . GLY A 1 71 ? -17.386 15.728 -0.490 1.00 86.44 71 GLY A O 1
ATOM 574 N N . VAL A 1 72 ? -15.778 16.192 1.012 1.00 93.06 72 VAL A N 1
ATOM 575 C CA . VAL A 1 72 ? -14.720 15.498 0.259 1.00 93.06 72 VAL A CA 1
ATOM 576 C C . VAL A 1 72 ? -14.816 13.982 0.447 1.00 93.06 72 VAL A C 1
ATOM 578 O O . VAL A 1 72 ? -15.344 13.490 1.442 1.00 93.06 72 VAL A O 1
ATOM 581 N N . MET A 1 73 ? -14.276 13.227 -0.511 1.00 94.44 73 MET A N 1
ATOM 582 C CA . MET A 1 73 ? -14.243 11.766 -0.436 1.00 94.44 73 MET A CA 1
ATOM 583 C C . MET A 1 73 ? -13.347 11.303 0.719 1.00 94.44 73 MET A C 1
ATOM 585 O O . MET A 1 73 ? -12.181 11.700 0.806 1.00 94.44 73 MET A O 1
ATOM 589 N N . SER A 1 74 ? -13.866 10.440 1.590 1.00 95.06 74 SER A N 1
ATOM 590 C CA . SER A 1 74 ? -13.078 9.866 2.681 1.00 95.06 74 SER A CA 1
ATOM 591 C C . SER A 1 74 ? -12.347 8.587 2.255 1.00 95.06 74 SER A C 1
ATOM 593 O O . SER A 1 74 ? -12.728 7.900 1.303 1.00 95.06 74 SER A O 1
ATOM 595 N N . PHE A 1 75 ? -11.306 8.216 3.001 1.00 95.06 75 PHE A N 1
ATOM 596 C CA . PHE A 1 75 ? -10.683 6.895 2.893 1.00 95.06 75 PHE A CA 1
ATOM 597 C C . PHE A 1 75 ? -11.706 5.771 3.114 1.00 95.06 75 PHE A C 1
ATOM 599 O O . PHE A 1 75 ? -11.659 4.747 2.432 1.00 95.06 75 PHE A O 1
ATOM 606 N N . ASP A 1 76 ? -12.656 5.964 4.036 1.00 95.12 76 ASP A N 1
ATOM 607 C CA . ASP A 1 76 ? -13.729 5.003 4.281 1.00 95.12 76 ASP A CA 1
ATOM 608 C C . ASP A 1 76 ? -14.627 4.823 3.048 1.00 95.12 76 ASP A C 1
ATOM 610 O O . ASP A 1 76 ? -14.981 3.687 2.728 1.00 95.12 76 ASP A O 1
ATOM 614 N N . ASP A 1 77 ? -14.935 5.900 2.320 1.00 95.81 77 ASP A N 1
ATOM 615 C CA . ASP A 1 77 ? -15.723 5.840 1.083 1.00 95.81 77 ASP A CA 1
ATOM 616 C C . ASP A 1 77 ? -14.988 5.064 -0.011 1.00 95.81 77 ASP A C 1
ATOM 618 O O . ASP A 1 77 ? -15.566 4.159 -0.618 1.00 95.81 77 ASP A O 1
ATOM 622 N N . ILE A 1 78 ? -13.701 5.360 -0.229 1.00 95.94 78 ILE A N 1
ATOM 623 C CA . ILE A 1 78 ? -12.861 4.630 -1.196 1.00 95.94 78 ILE A CA 1
ATOM 624 C C . ILE A 1 78 ? -12.815 3.147 -0.827 1.00 95.94 78 ILE A C 1
ATOM 626 O O . ILE A 1 78 ? -12.995 2.274 -1.683 1.00 95.94 78 ILE A O 1
ATOM 630 N N . TRP A 1 79 ? -12.617 2.843 0.456 1.00 96.50 79 TRP A N 1
ATOM 631 C CA . TRP A 1 79 ? -12.549 1.467 0.925 1.00 96.50 79 TRP A CA 1
ATOM 632 C C . TRP A 1 79 ? -13.854 0.707 0.679 1.00 96.50 79 TRP A C 1
ATOM 634 O O . TRP A 1 79 ? -13.855 -0.399 0.132 1.00 96.50 79 TRP A O 1
ATOM 644 N N . ASN A 1 80 ? -14.980 1.305 1.061 1.00 95.75 80 ASN A N 1
ATOM 645 C CA . ASN A 1 80 ? -16.290 0.664 1.010 1.00 95.75 80 ASN A CA 1
ATOM 646 C C . ASN A 1 80 ? -16.836 0.558 -0.425 1.00 95.75 80 ASN A C 1
ATOM 648 O O . ASN A 1 80 ? -17.624 -0.343 -0.725 1.00 95.75 80 ASN A O 1
ATOM 652 N N . HIS A 1 81 ? -16.459 1.472 -1.323 1.00 94.19 81 HIS A N 1
ATOM 653 C CA . HIS A 1 81 ? -16.967 1.493 -2.696 1.00 94.19 81 HIS A CA 1
ATOM 654 C C . HIS A 1 81 ? -16.063 0.790 -3.704 1.00 94.19 81 HIS A C 1
ATOM 656 O O . HIS A 1 81 ? -16.596 0.186 -4.634 1.00 94.19 81 HIS A O 1
ATOM 662 N N . GLU A 1 82 ? -14.745 0.809 -3.506 1.00 94.31 82 GLU A N 1
ATOM 663 C CA . GLU A 1 82 ? -13.791 0.218 -4.446 1.00 94.31 82 GLU A CA 1
ATOM 664 C C . GLU A 1 82 ? -13.018 -0.949 -3.821 1.00 94.31 82 GLU A C 1
ATOM 666 O O . GLU A 1 82 ? -13.176 -2.087 -4.267 1.00 94.31 82 GLU A O 1
ATOM 671 N N . ILE A 1 83 ? -12.210 -0.691 -2.789 1.00 95.62 83 ILE A N 1
ATOM 672 C CA . ILE A 1 83 ? -11.181 -1.641 -2.317 1.00 95.62 83 ILE A CA 1
ATOM 673 C C . ILE A 1 83 ? -11.804 -2.943 -1.803 1.00 95.62 83 ILE A C 1
ATOM 675 O O . ILE A 1 83 ? -11.377 -4.028 -2.177 1.00 95.62 83 ILE A O 1
ATOM 679 N N . SER A 1 84 ? -12.846 -2.858 -0.978 1.00 94.75 84 SER A N 1
ATOM 680 C CA . SER A 1 84 ? -13.493 -4.042 -0.388 1.00 94.75 84 SER A CA 1
ATOM 681 C C . SER A 1 84 ? -14.316 -4.869 -1.386 1.00 94.75 84 SER A C 1
ATOM 683 O O . SER A 1 84 ? -14.704 -5.997 -1.079 1.00 94.75 84 SER A O 1
ATOM 685 N N . LYS A 1 85 ? -14.596 -4.328 -2.579 1.00 94.00 85 LYS A N 1
ATOM 686 C CA . LYS A 1 85 ? -15.462 -4.953 -3.594 1.00 94.00 85 LYS A CA 1
ATOM 687 C C . LYS A 1 85 ? -14.703 -5.524 -4.786 1.00 94.00 85 LYS A C 1
ATOM 689 O O . LYS A 1 85 ? -15.285 -6.293 -5.548 1.00 94.00 85 LYS A O 1
ATOM 694 N N . ASN A 1 86 ? -13.439 -5.153 -4.968 1.00 94.38 86 ASN A N 1
ATOM 695 C CA . ASN A 1 86 ? -12.669 -5.509 -6.152 1.00 94.38 86 ASN A CA 1
ATOM 696 C C . ASN A 1 86 ? -11.354 -6.184 -5.755 1.00 94.38 86 ASN A C 1
ATOM 698 O O . ASN A 1 86 ? -10.559 -5.640 -4.995 1.00 94.38 86 ASN A O 1
ATOM 702 N N . ILE A 1 87 ? -11.102 -7.361 -6.326 1.00 94.12 87 ILE A N 1
ATOM 703 C CA . ILE A 1 87 ? -9.780 -7.993 -6.276 1.00 94.12 87 ILE A CA 1
ATOM 704 C C . ILE A 1 87 ? -8.840 -7.175 -7.156 1.00 94.12 87 ILE A C 1
ATOM 706 O O . ILE A 1 87 ? -9.168 -6.859 -8.302 1.00 94.12 87 ILE A O 1
ATOM 710 N N . GLY A 1 88 ? -7.669 -6.832 -6.631 1.00 93.19 88 GLY A N 1
ATOM 711 C CA . GLY A 1 88 ? -6.766 -5.934 -7.333 1.00 93.19 88 GLY A CA 1
ATOM 712 C C . GLY A 1 88 ? -5.490 -5.620 -6.573 1.00 93.19 88 GLY A C 1
ATOM 713 O O . GLY A 1 88 ? -5.308 -5.989 -5.413 1.00 93.19 88 GLY A O 1
ATOM 714 N N . VAL A 1 89 ? -4.592 -4.927 -7.264 1.00 93.50 89 VAL A N 1
ATOM 715 C CA . VAL A 1 89 ? -3.365 -4.370 -6.697 1.00 93.50 89 VAL A CA 1
ATOM 716 C C . VAL A 1 89 ? -3.472 -2.858 -6.790 1.00 93.50 89 VAL A C 1
ATOM 718 O O . VAL A 1 89 ? -3.630 -2.311 -7.880 1.00 93.50 89 VAL A O 1
ATOM 721 N N . TYR A 1 90 ? -3.383 -2.201 -5.644 1.00 94.81 90 TYR A N 1
ATOM 722 C CA . TYR A 1 90 ? -3.439 -0.756 -5.512 1.00 94.81 90 TYR A CA 1
ATOM 723 C C . TYR A 1 90 ? -2.057 -0.245 -5.112 1.00 94.81 90 TYR A C 1
ATOM 725 O O . TYR A 1 90 ? -1.430 -0.779 -4.196 1.00 94.81 90 TYR A O 1
ATOM 733 N N . ILE A 1 91 ? -1.592 0.800 -5.793 1.00 93.00 91 ILE A N 1
ATOM 734 C CA . ILE A 1 91 ? -0.443 1.588 -5.348 1.00 93.00 91 ILE A CA 1
ATOM 735 C C . ILE A 1 91 ? -1.000 2.713 -4.486 1.00 93.00 91 ILE A C 1
ATOM 737 O O . ILE A 1 91 ? -1.729 3.570 -4.984 1.00 93.00 91 ILE A O 1
ATOM 741 N N . VAL A 1 92 ? -0.703 2.681 -3.191 1.00 93.56 92 VAL A N 1
ATOM 742 C CA . VAL A 1 92 ? -1.189 3.671 -2.233 1.00 93.56 92 VAL A CA 1
ATOM 743 C C . VAL A 1 92 ? -0.099 4.706 -2.025 1.00 93.56 92 VAL A C 1
ATOM 745 O O . VAL A 1 92 ? 0.966 4.390 -1.499 1.00 93.56 92 VAL A O 1
ATOM 748 N N . SER A 1 93 ? -0.378 5.936 -2.447 1.00 90.06 93 SER A N 1
ATOM 749 C CA . SER A 1 93 ? 0.409 7.105 -2.064 1.00 90.06 93 SER A CA 1
ATOM 750 C C . SER A 1 93 ? -0.018 7.559 -0.678 1.00 90.06 93 SER A C 1
ATOM 752 O O . SER A 1 93 ? -1.208 7.768 -0.438 1.00 90.06 93 SER A O 1
ATOM 754 N N . TRP A 1 94 ? 0.940 7.689 0.230 1.00 84.81 94 TRP A N 1
ATOM 755 C CA . TRP A 1 94 ? 0.716 8.169 1.584 1.00 84.81 94 TRP A CA 1
ATOM 756 C C . TRP A 1 94 ? 1.846 9.115 1.981 1.00 84.81 94 TRP A C 1
ATOM 758 O O . TRP A 1 94 ? 2.975 8.672 2.208 1.00 84.81 94 TRP A O 1
ATOM 768 N N . ASN A 1 95 ? 1.526 10.407 2.083 1.00 79.69 95 ASN A N 1
ATOM 769 C CA . ASN A 1 95 ? 2.488 11.496 2.253 1.00 79.69 95 ASN A CA 1
ATOM 770 C C . ASN A 1 95 ? 3.587 11.457 1.174 1.00 79.69 95 ASN A C 1
ATOM 772 O O . ASN A 1 95 ? 3.296 11.580 -0.013 1.00 79.69 95 ASN A O 1
ATOM 776 N N . ASP A 1 96 ? 4.837 11.286 1.585 1.00 79.12 96 ASP A N 1
ATOM 777 C CA . ASP A 1 96 ? 6.041 11.245 0.756 1.00 79.12 96 ASP A CA 1
ATOM 778 C C . ASP A 1 96 ? 6.445 9.822 0.333 1.00 79.12 96 ASP A C 1
ATOM 780 O O . ASP A 1 96 ? 7.481 9.629 -0.302 1.00 79.12 96 ASP A O 1
ATOM 784 N N . HIS A 1 97 ? 5.627 8.816 0.649 1.00 85.19 97 HIS A N 1
ATOM 785 C CA . HIS A 1 97 ? 5.955 7.409 0.433 1.00 85.19 97 HIS A CA 1
ATOM 786 C C . HIS A 1 97 ? 4.835 6.656 -0.277 1.00 85.19 97 HIS A C 1
ATOM 788 O O . HIS A 1 97 ? 3.674 7.068 -0.286 1.00 85.19 97 HIS A O 1
ATOM 794 N N . PHE A 1 98 ? 5.167 5.485 -0.813 1.00 89.56 98 PHE A N 1
ATOM 795 C CA . PHE A 1 98 ? 4.205 4.605 -1.459 1.00 89.56 98 PHE A CA 1
ATOM 796 C C . PHE A 1 98 ? 4.335 3.180 -0.940 1.00 89.56 98 PHE A C 1
ATOM 798 O O . PHE A 1 98 ? 5.436 2.677 -0.734 1.00 89.56 98 PHE A O 1
ATOM 805 N N . PHE A 1 99 ? 3.203 2.505 -0.788 1.00 92.88 99 PHE A N 1
ATOM 806 C CA . PHE A 1 99 ? 3.160 1.076 -0.494 1.00 92.88 99 PHE A CA 1
ATOM 807 C C . PHE A 1 99 ? 2.128 0.381 -1.380 1.00 92.88 99 PHE A C 1
ATOM 809 O O . PHE A 1 99 ? 1.276 1.019 -2.005 1.00 92.88 99 PHE A O 1
ATOM 816 N N . VAL A 1 100 ? 2.203 -0.943 -1.457 1.00 94.38 100 VAL A N 1
ATOM 817 C CA . VAL A 1 100 ? 1.269 -1.746 -2.248 1.00 94.38 100 VAL A CA 1
ATOM 818 C C . VAL A 1 100 ? 0.206 -2.339 -1.333 1.00 94.38 100 VAL A C 1
ATOM 820 O O . VAL A 1 100 ? 0.518 -3.018 -0.355 1.00 94.38 100 VAL A O 1
ATOM 823 N N . LEU A 1 101 ? -1.060 -2.127 -1.685 1.00 96.94 101 LEU A N 1
ATOM 824 C CA . LEU A 1 101 ? -2.200 -2.821 -1.098 1.00 96.94 101 LEU A CA 1
ATOM 825 C C . LEU A 1 101 ? -2.706 -3.860 -2.100 1.00 96.94 101 LEU A C 1
ATOM 827 O O . LEU A 1 101 ? -3.247 -3.514 -3.150 1.00 96.94 101 LEU A O 1
ATOM 831 N N . LYS A 1 102 ? -2.547 -5.144 -1.784 1.00 96.38 102 LYS A N 1
ATOM 832 C CA . LYS A 1 102 ? -3.132 -6.231 -2.577 1.00 96.38 102 LYS A CA 1
ATOM 833 C C . LYS A 1 102 ? -4.426 -6.698 -1.925 1.00 96.38 102 LYS A C 1
ATOM 835 O O . LYS A 1 102 ? -4.422 -7.128 -0.771 1.00 96.38 102 LYS A O 1
ATOM 840 N N . VAL A 1 103 ? -5.503 -6.685 -2.697 1.00 96.69 103 VAL A N 1
ATOM 841 C CA . VAL A 1 103 ? -6.799 -7.246 -2.326 1.00 96.69 103 VAL A CA 1
ATOM 842 C C . VAL A 1 103 ? -6.973 -8.606 -2.980 1.00 96.69 103 VAL A C 1
ATOM 844 O O . VAL A 1 103 ? -6.845 -8.735 -4.195 1.00 96.69 103 VAL A O 1
ATOM 847 N N . ASP A 1 104 ? -7.264 -9.612 -2.164 1.00 95.25 104 ASP A N 1
ATOM 848 C CA . ASP A 1 104 ? -7.531 -10.986 -2.576 1.00 95.25 104 ASP A CA 1
ATOM 849 C C . ASP A 1 104 ? -8.865 -11.467 -1.980 1.00 95.25 104 ASP A C 1
ATOM 851 O O . ASP A 1 104 ? -9.420 -10.852 -1.061 1.00 95.25 104 ASP A O 1
ATOM 855 N N . GLU A 1 105 ? -9.382 -12.597 -2.460 1.00 93.81 105 GLU A N 1
ATOM 856 C CA . GLU A 1 105 ? -10.694 -13.114 -2.042 1.00 93.81 105 GLU A CA 1
ATOM 857 C C . GLU A 1 105 ? -10.759 -13.367 -0.524 1.00 93.81 105 GLU A C 1
ATOM 859 O O . GLU A 1 105 ? -11.759 -13.079 0.143 1.00 93.81 105 GLU A O 1
ATOM 864 N N . HIS A 1 106 ? -9.660 -13.847 0.060 1.00 94.31 106 HIS A N 1
ATOM 865 C CA . HIS A 1 106 ? -9.601 -14.282 1.460 1.00 94.31 106 HIS A CA 1
ATOM 866 C C . HIS A 1 106 ? -8.602 -13.509 2.324 1.00 94.31 106 HIS A C 1
ATOM 868 O O . HIS A 1 106 ? -8.469 -13.818 3.510 1.00 94.31 106 HIS A O 1
ATOM 874 N N . ALA A 1 107 ? -7.929 -12.495 1.777 1.00 96.50 107 ALA A N 1
ATOM 875 C CA . ALA A 1 107 ? -7.022 -11.659 2.551 1.00 96.50 107 ALA A CA 1
ATOM 876 C C . ALA A 1 107 ? -6.767 -10.295 1.900 1.00 96.50 107 ALA A C 1
ATOM 878 O O . ALA A 1 107 ? -6.843 -10.154 0.681 1.00 96.50 107 ALA A O 1
ATOM 879 N N . TYR A 1 108 ? -6.380 -9.322 2.718 1.00 97.81 108 TYR A N 1
ATOM 880 C CA . TYR A 1 108 ? -5.709 -8.107 2.263 1.00 97.81 108 TYR A CA 1
ATOM 881 C C . TYR A 1 108 ? -4.230 -8.159 2.648 1.00 97.81 108 TYR A C 1
ATOM 883 O O . TYR A 1 108 ? -3.869 -8.752 3.670 1.00 97.81 108 TYR A O 1
ATOM 891 N N . TYR A 1 109 ? -3.376 -7.541 1.835 1.00 96.38 109 TYR A N 1
ATOM 892 C CA . TYR A 1 109 ? -1.940 -7.479 2.078 1.00 96.38 109 TYR A CA 1
ATOM 893 C C . TYR A 1 109 ? -1.425 -6.053 1.969 1.00 96.38 109 TYR A C 1
ATOM 895 O O . TYR A 1 109 ? -1.647 -5.410 0.946 1.00 96.38 109 TYR A O 1
ATOM 903 N N . VAL A 1 110 ? -0.686 -5.604 2.980 1.00 95.50 110 VAL A N 1
ATOM 904 C CA . VAL A 1 110 ? 0.115 -4.375 2.922 1.00 95.50 110 VAL A CA 1
ATOM 905 C C . VAL A 1 110 ? 1.561 -4.787 2.694 1.00 95.50 110 VAL A C 1
ATOM 907 O O . VAL A 1 110 ? 2.115 -5.528 3.504 1.00 95.50 110 VAL A O 1
ATOM 910 N N . ILE A 1 111 ? 2.143 -4.344 1.584 1.00 92.81 111 ILE A N 1
ATOM 911 C CA . ILE A 1 111 ? 3.530 -4.608 1.199 1.00 92.81 111 ILE A CA 1
ATOM 912 C C . ILE A 1 111 ? 4.237 -3.260 1.144 1.00 92.81 111 ILE A C 1
ATOM 914 O O . ILE A 1 111 ? 3.912 -2.425 0.299 1.00 92.81 111 ILE A O 1
ATOM 918 N N . ASP A 1 112 ? 5.187 -3.049 2.042 1.00 91.56 112 ASP A N 1
ATOM 919 C CA . ASP A 1 112 ? 5.858 -1.764 2.213 1.00 91.56 112 ASP A CA 1
ATOM 920 C C . ASP A 1 112 ? 7.366 -1.997 2.391 1.00 91.56 112 ASP A C 1
ATOM 922 O O . ASP A 1 112 ? 7.800 -2.977 3.002 1.00 91.56 112 ASP A O 1
ATOM 926 N N . THR A 1 113 ? 8.168 -1.110 1.815 1.00 87.00 113 THR A N 1
ATOM 927 C CA . THR A 1 113 ? 9.628 -1.113 1.927 1.00 87.00 113 THR A CA 1
ATOM 928 C C . THR A 1 113 ? 10.135 -0.309 3.123 1.00 87.00 113 THR A C 1
ATOM 930 O O . THR A 1 113 ? 11.297 -0.468 3.488 1.00 87.00 113 THR A O 1
ATOM 933 N N . LEU A 1 114 ? 9.293 0.513 3.761 1.00 87.50 114 LEU A N 1
ATOM 934 C CA . LEU A 1 114 ? 9.664 1.349 4.904 1.00 87.50 114 LEU A CA 1
ATOM 935 C C . LEU A 1 114 ? 9.315 0.668 6.235 1.00 87.50 114 LEU A C 1
ATOM 937 O O . LEU A 1 114 ? 8.312 0.980 6.884 1.00 87.50 114 LEU A O 1
ATOM 941 N N . GLY A 1 115 ? 10.166 -0.282 6.630 1.00 88.19 115 GLY A N 1
ATOM 942 C CA . GLY A 1 115 ? 10.033 -1.080 7.852 1.00 88.19 115 GLY A CA 1
ATOM 943 C C . GLY A 1 115 ? 9.917 -0.277 9.141 1.00 88.19 115 GLY A C 1
ATOM 944 O O . GLY A 1 115 ? 9.167 -0.682 10.033 1.00 88.19 115 GLY A O 1
ATOM 945 N N . GLU A 1 116 ? 10.592 0.873 9.224 1.00 89.25 116 GLU A N 1
ATOM 946 C CA . GLU A 1 116 ? 10.597 1.747 10.406 1.00 89.25 116 GLU A CA 1
ATOM 947 C C . GLU A 1 116 ? 9.200 2.177 10.855 1.00 89.25 116 GLU A C 1
ATOM 949 O O . GLU A 1 116 ? 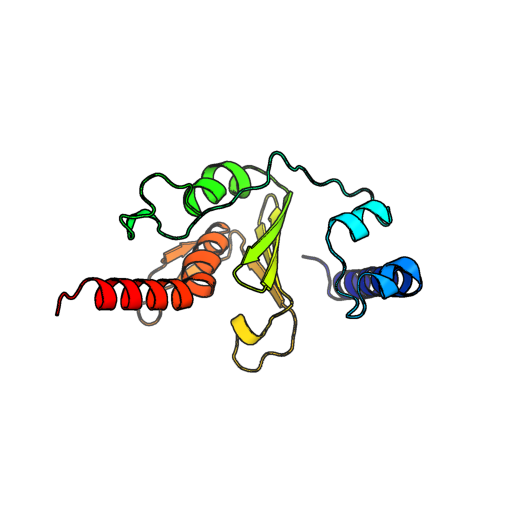8.982 2.437 12.036 1.00 89.25 116 GLU A O 1
ATOM 954 N N . ARG A 1 117 ? 8.222 2.180 9.940 1.00 85.94 117 ARG A N 1
ATOM 955 C CA . ARG A 1 117 ? 6.821 2.439 10.286 1.00 85.94 117 ARG A CA 1
ATOM 956 C C . ARG A 1 117 ? 6.259 1.421 11.259 1.00 85.94 117 ARG A C 1
ATOM 958 O O . ARG A 1 117 ? 5.400 1.784 12.047 1.00 85.94 117 ARG A O 1
ATOM 965 N N . LEU A 1 118 ? 6.688 0.162 11.183 1.00 87.44 118 LEU A N 1
ATOM 966 C CA . LEU A 1 118 ? 6.215 -0.897 12.076 1.00 87.44 118 LEU A CA 1
ATOM 967 C C . LEU A 1 118 ? 6.970 -0.911 13.396 1.00 87.44 118 LEU A C 1
ATOM 969 O O . LEU A 1 118 ? 6.367 -1.073 14.456 1.00 87.44 118 LEU A O 1
ATOM 973 N N . VAL A 1 119 ? 8.293 -0.824 13.307 1.00 86.75 119 VAL A N 1
ATOM 974 C CA . VAL A 1 119 ? 9.209 -0.956 14.435 1.00 86.75 119 VAL A CA 1
ATOM 975 C C . VAL A 1 119 ? 10.356 0.011 14.200 1.00 86.75 119 VAL A C 1
ATOM 977 O O . VAL A 1 119 ? 11.012 -0.064 13.165 1.00 86.75 119 VAL A O 1
ATOM 980 N N . GLU A 1 120 ? 10.603 0.897 15.160 1.00 89.69 120 GLU A N 1
ATOM 981 C CA . GLU A 1 120 ? 11.710 1.855 15.112 1.00 89.69 120 GLU A CA 1
ATOM 982 C C . GLU A 1 120 ? 13.047 1.145 14.825 1.00 89.69 120 GLU A C 1
ATOM 984 O O . GLU A 1 120 ? 13.358 0.119 15.437 1.00 89.69 120 GLU A O 1
ATOM 989 N N . GLY A 1 121 ? 13.816 1.666 13.862 1.00 92.62 121 GLY A N 1
ATOM 990 C CA . GLY A 1 121 ? 15.079 1.074 13.409 1.00 92.62 121 GLY A CA 1
ATOM 991 C C . GLY A 1 121 ? 14.940 -0.173 12.524 1.00 92.62 121 GLY A C 1
ATOM 992 O O . GLY A 1 121 ? 15.927 -0.866 12.280 1.00 92.62 121 GLY A O 1
ATOM 993 N N . CYS A 1 122 ? 13.735 -0.510 12.051 1.00 91.38 122 CYS A N 1
ATOM 994 C CA . CYS A 1 122 ? 13.544 -1.615 11.115 1.00 91.38 122 CYS A CA 1
ATOM 995 C C . CYS A 1 122 ? 13.946 -1.220 9.686 1.00 91.38 122 CYS A C 1
ATOM 997 O O . CYS A 1 122 ? 13.214 -0.542 8.968 1.00 91.38 122 CYS A O 1
ATOM 999 N N . GLU A 1 123 ? 15.089 -1.738 9.244 1.00 89.62 123 GLU A N 1
ATOM 1000 C CA . GLU A 1 123 ? 15.639 -1.518 7.899 1.00 89.62 123 GLU A CA 1
ATOM 1001 C C . GLU A 1 123 ? 15.142 -2.544 6.856 1.00 89.62 123 GLU A C 1
ATOM 1003 O O . GLU A 1 123 ? 15.700 -2.661 5.765 1.00 89.62 123 GLU A O 1
ATOM 1008 N N . GLN A 1 124 ? 14.117 -3.338 7.183 1.00 86.38 124 GLN A N 1
ATOM 1009 C CA . GLN A 1 124 ? 13.602 -4.399 6.314 1.00 86.38 124 GLN A CA 1
ATOM 1010 C C . GLN A 1 124 ? 12.226 -4.052 5.739 1.00 86.38 124 GLN A C 1
ATOM 1012 O O . GLN A 1 124 ? 11.358 -3.524 6.430 1.00 86.38 124 GLN A O 1
ATOM 1017 N N . ALA A 1 125 ? 11.996 -4.431 4.481 1.00 86.38 125 ALA A N 1
ATOM 1018 C CA . ALA A 1 125 ? 10.656 -4.447 3.905 1.00 86.38 125 ALA A CA 1
ATOM 1019 C C . ALA A 1 125 ? 9.772 -5.487 4.612 1.00 86.38 125 ALA A C 1
ATOM 1021 O O . ALA A 1 125 ? 10.263 -6.496 5.126 1.00 86.38 125 ALA A O 1
ATOM 1022 N N . TYR A 1 126 ? 8.458 -5.284 4.587 1.00 87.94 126 TYR A N 1
ATOM 1023 C CA . TYR A 1 126 ? 7.509 -6.186 5.227 1.00 87.94 126 TYR A CA 1
ATOM 1024 C C . TYR A 1 126 ? 6.286 -6.477 4.360 1.00 87.94 126 TYR A C 1
ATOM 1026 O O . TYR A 1 126 ? 5.906 -5.713 3.472 1.00 87.94 126 TYR A O 1
ATOM 1034 N N . ILE A 1 127 ? 5.638 -7.600 4.677 1.00 91.38 127 ILE A N 1
ATOM 1035 C CA . ILE A 1 127 ? 4.304 -7.942 4.188 1.00 91.38 127 ILE A CA 1
ATOM 1036 C C . ILE A 1 127 ? 3.426 -8.267 5.386 1.00 91.38 127 ILE A C 1
ATOM 1038 O O . ILE A 1 127 ? 3.654 -9.261 6.077 1.00 91.38 127 ILE A O 1
ATOM 1042 N N . LEU A 1 128 ? 2.386 -7.467 5.599 1.00 93.81 128 LEU A N 1
ATOM 1043 C CA . LEU A 1 128 ? 1.321 -7.790 6.540 1.00 93.81 128 LEU A CA 1
ATOM 1044 C C . LEU A 1 128 ? 0.173 -8.449 5.793 1.00 93.81 128 LEU A C 1
ATOM 1046 O O . LEU A 1 128 ? -0.273 -7.945 4.767 1.00 93.81 128 LEU A O 1
ATOM 1050 N N . ARG A 1 129 ? -0.312 -9.572 6.320 1.00 95.31 129 ARG A N 1
ATOM 1051 C CA . ARG A 1 129 ? -1.482 -10.290 5.812 1.00 95.31 129 ARG A CA 1
ATOM 1052 C C . ARG A 1 129 ? -2.618 -10.159 6.816 1.00 95.31 129 ARG A C 1
ATOM 1054 O O . ARG A 1 129 ? -2.453 -10.546 7.968 1.00 95.31 129 ARG A O 1
ATOM 1061 N N . PHE A 1 130 ? -3.773 -9.724 6.334 1.00 97.06 130 PHE A N 1
ATOM 1062 C CA . PHE A 1 130 ? -5.012 -9.643 7.097 1.00 97.06 130 PHE A CA 1
ATOM 1063 C C . PHE A 1 130 ? -6.028 -10.611 6.497 1.00 97.06 130 PHE A C 1
ATOM 1065 O O . PHE A 1 130 ? -6.496 -10.413 5.378 1.00 97.06 130 PHE A O 1
ATOM 1072 N N . ASP A 1 131 ? -6.346 -11.676 7.219 1.00 96.75 131 ASP A N 1
ATOM 1073 C CA . ASP A 1 131 ? -7.279 -12.732 6.822 1.00 96.75 131 ASP A CA 1
ATOM 1074 C C . ASP A 1 131 ? -8.326 -12.998 7.913 1.00 96.75 131 ASP A C 1
ATOM 1076 O O . ASP A 1 131 ? -8.371 -12.304 8.924 1.00 96.75 131 ASP A O 1
ATOM 1080 N N . ASN A 1 132 ? -9.172 -14.015 7.736 1.00 96.12 132 ASN A N 1
ATOM 1081 C CA . ASN A 1 132 ? -10.216 -14.363 8.708 1.00 96.12 132 ASN A CA 1
ATOM 1082 C C . ASN A 1 132 ? -9.690 -14.706 10.118 1.00 96.12 132 ASN A C 1
ATOM 1084 O O . ASN A 1 132 ? -10.472 -14.680 11.063 1.00 96.12 132 ASN A O 1
ATOM 1088 N N . GLY A 1 133 ? -8.402 -15.032 10.273 1.00 95.88 133 GLY A N 1
ATOM 1089 C CA . GLY A 1 133 ? -7.774 -15.281 11.574 1.00 95.88 133 GLY A CA 1
ATOM 1090 C C . GLY A 1 133 ? -7.200 -14.026 12.234 1.00 95.88 133 GLY A C 1
ATOM 1091 O O . GLY A 1 133 ? -6.694 -14.100 13.352 1.00 95.88 133 GLY A O 1
ATOM 1092 N N . SER A 1 134 ? -7.252 -12.879 11.558 1.00 96.62 134 SER A N 1
ATOM 1093 C CA . SER A 1 134 ? -6.702 -11.623 12.061 1.00 96.62 134 SER A CA 1
ATOM 1094 C C . SER A 1 134 ? -7.631 -10.977 13.085 1.00 96.62 134 SER A C 1
ATOM 1096 O O . SER A 1 134 ? -8.855 -11.034 12.968 1.00 96.62 134 SER A O 1
ATOM 1098 N N . TYR A 1 135 ? -7.045 -10.342 14.095 1.00 94.69 135 TYR A N 1
ATOM 1099 C CA . TYR A 1 135 ? -7.768 -9.565 15.093 1.00 94.69 135 TYR A CA 1
ATOM 1100 C C . TYR A 1 135 ? -6.937 -8.352 15.499 1.00 94.69 135 TYR A C 1
ATOM 1102 O O . TYR A 1 135 ? -5.711 -8.415 15.580 1.00 94.69 135 TYR A O 1
ATOM 1110 N N . LEU A 1 136 ? -7.615 -7.240 15.755 1.00 92.56 136 LEU A N 1
ATOM 1111 C CA . LEU A 1 136 ? -7.019 -6.014 16.266 1.00 92.56 136 LEU A CA 1
ATOM 1112 C C . LEU A 1 136 ? -7.628 -5.729 17.634 1.00 92.56 136 LEU A C 1
ATOM 1114 O O . LEU A 1 136 ? -8.850 -5.746 17.773 1.00 92.56 136 LEU A O 1
ATOM 1118 N N . THR A 1 137 ? -6.793 -5.451 18.631 1.00 91.69 137 THR A N 1
ATOM 1119 C CA . THR A 1 137 ? -7.247 -5.117 19.985 1.00 91.69 137 THR A CA 1
ATOM 1120 C C . THR A 1 137 ? -6.735 -3.762 20.428 1.00 91.69 137 THR A C 1
ATOM 1122 O O . THR A 1 137 ? -5.650 -3.338 20.030 1.00 91.69 137 THR A O 1
ATOM 1125 N N . THR A 1 138 ? -7.470 -3.113 21.319 1.00 85.44 138 THR A N 1
ATOM 1126 C CA . THR A 1 138 ? -6.956 -1.981 22.094 1.00 85.44 138 THR A CA 1
ATOM 1127 C C . THR A 1 138 ? -5.802 -2.416 22.996 1.00 85.44 138 THR A C 1
ATOM 1129 O O . THR A 1 138 ? -5.825 -3.482 23.625 1.00 85.44 138 THR A O 1
ATOM 1132 N N . SER A 1 139 ? -4.784 -1.561 23.099 1.00 80.50 139 SER A N 1
ATO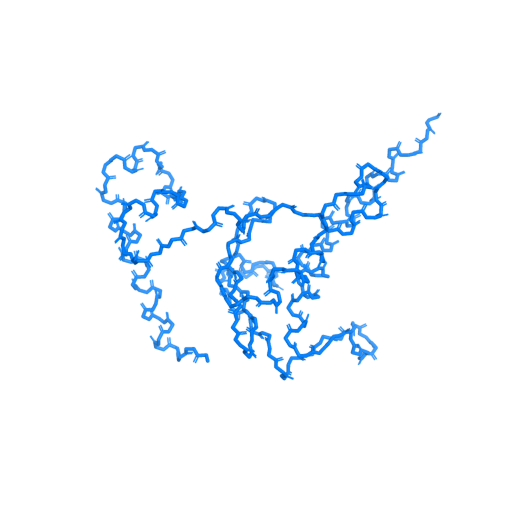M 1133 C CA . SER A 1 139 ? -3.707 -1.771 24.064 1.00 80.50 139 SER A CA 1
ATOM 1134 C C . SER A 1 139 ? -4.273 -1.746 25.490 1.00 80.50 139 SER A C 1
ATOM 1136 O O . SER A 1 139 ? -5.035 -0.852 25.850 1.00 80.50 139 SER A O 1
ATOM 1138 N N . GLY A 1 140 ? -3.930 -2.747 26.301 1.00 76.50 140 GLY A N 1
ATOM 1139 C CA . GLY A 1 140 ? -4.278 -2.806 27.725 1.00 76.50 140 GLY A CA 1
ATOM 1140 C C . GLY A 1 140 ? -5.641 -3.414 28.086 1.00 76.50 140 GLY A C 1
ATOM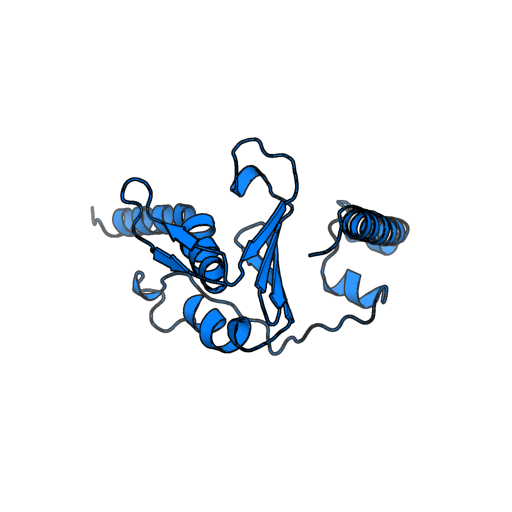 1141 O O . GLY A 1 140 ? -5.735 -4.009 29.156 1.00 76.50 140 GLY A O 1
ATOM 1142 N N . THR A 1 141 ? -6.673 -3.351 27.231 1.00 75.62 141 THR A N 1
ATOM 1143 C CA . THR A 1 141 ? -8.021 -3.869 27.583 1.00 75.62 141 THR A CA 1
ATOM 1144 C C . THR A 1 141 ? -8.410 -5.176 26.886 1.00 75.62 141 THR A C 1
ATOM 1146 O O . THR A 1 141 ? -9.399 -5.791 27.278 1.00 75.62 141 THR A O 1
ATOM 1149 N N . LYS A 1 142 ? -7.622 -5.647 25.900 1.00 78.88 142 LYS A N 1
ATOM 1150 C CA . LYS A 1 142 ? -7.924 -6.827 25.051 1.00 78.88 142 LYS A CA 1
ATOM 1151 C C . LYS A 1 142 ? -9.295 -6.759 24.355 1.00 78.88 142 LYS A C 1
ATOM 1153 O O . LYS A 1 142 ? -9.793 -7.778 23.880 1.00 78.88 142 LYS A O 1
ATOM 1158 N N . GLU A 1 143 ? -9.902 -5.579 24.281 1.00 88.50 143 GLU A N 1
ATOM 1159 C CA . GLU A 1 143 ? -11.158 -5.376 23.573 1.00 88.50 143 GLU A CA 1
ATOM 1160 C C . GLU A 1 143 ? -10.898 -5.461 22.070 1.00 88.50 143 GLU A C 1
ATOM 1162 O O . GLU A 1 143 ? -9.968 -4.837 21.555 1.00 88.50 143 GLU A O 1
ATOM 1167 N N . VAL A 1 144 ? -11.684 -6.280 21.370 1.00 88.75 144 VAL A N 1
ATOM 1168 C CA . VAL A 1 144 ? -11.522 -6.501 19.930 1.00 88.75 144 VAL A CA 1
ATOM 1169 C C . VAL A 1 144 ? -12.110 -5.309 19.178 1.00 88.75 144 VAL A C 1
ATOM 1171 O O . VAL A 1 144 ? -13.321 -5.120 19.157 1.00 88.75 144 VAL A O 1
ATOM 1174 N N . LEU A 1 145 ? -11.240 -4.528 18.537 1.00 90.19 145 LEU A N 1
ATOM 1175 C CA . LEU A 1 145 ? -11.598 -3.385 17.692 1.00 90.19 145 LEU A CA 1
ATOM 1176 C C . LEU A 1 145 ? -12.081 -3.821 16.311 1.00 90.19 145 LEU A C 1
ATOM 1178 O O . LEU A 1 145 ? -12.979 -3.217 15.736 1.00 90.19 145 LEU A O 1
ATOM 1182 N N . SER A 1 146 ? -11.435 -4.843 15.758 1.00 94.44 146 SER A N 1
ATOM 1183 C CA . SER A 1 146 ? -11.738 -5.383 14.438 1.00 94.44 146 SER A CA 1
ATOM 1184 C C . SER A 1 146 ?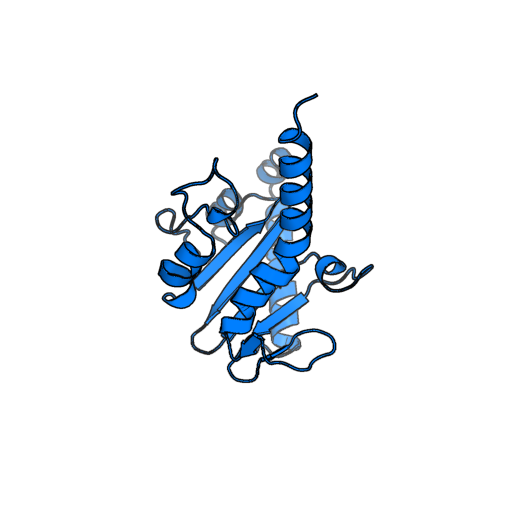 -11.307 -6.838 14.370 1.00 94.44 146 SER A C 1
ATOM 1186 O O . SER A 1 146 ? -10.408 -7.268 15.097 1.00 94.44 146 SER A O 1
ATOM 1188 N N . ASN A 1 147 ? -11.937 -7.591 13.479 1.00 95.69 147 ASN A N 1
ATOM 1189 C CA . ASN A 1 147 ? -11.583 -8.968 13.181 1.00 95.69 147 ASN A CA 1
ATOM 1190 C C . ASN A 1 147 ? -11.596 -9.213 11.671 1.00 95.69 147 ASN A C 1
ATOM 1192 O O . ASN A 1 147 ? -12.141 -8.428 10.890 1.00 95.69 147 ASN A O 1
ATOM 1196 N N . GLY A 1 148 ? -10.977 -10.316 11.274 1.00 96.44 148 GLY A N 1
ATOM 1197 C CA . GLY A 1 148 ? -10.908 -10.739 9.892 1.00 96.44 148 GLY A CA 1
ATOM 1198 C C . GLY A 1 148 ? -10.079 -9.798 9.018 1.00 96.44 148 GLY A C 1
ATOM 1199 O O . GLY A 1 148 ? -9.216 -9.048 9.479 1.00 96.44 148 GLY A O 1
ATOM 1200 N N . LYS A 1 149 ? -10.377 -9.817 7.717 1.00 96.06 149 LYS A N 1
ATOM 1201 C CA . LYS A 1 149 ? -9.676 -9.004 6.713 1.00 96.06 149 LYS A CA 1
ATOM 1202 C C . LYS A 1 149 ? -9.778 -7.506 7.000 1.00 96.06 149 LYS A C 1
ATOM 1204 O O . LYS A 1 149 ? -8.815 -6.780 6.777 1.00 96.06 149 LYS A O 1
ATOM 1209 N N . GLU A 1 150 ? -10.897 -7.046 7.560 1.00 95.44 150 GLU A N 1
ATOM 1210 C CA . GLU A 1 150 ? -11.141 -5.624 7.844 1.00 95.44 150 GLU A CA 1
ATOM 1211 C C . GLU A 1 150 ? -10.164 -5.028 8.869 1.00 95.44 150 GLU A C 1
ATOM 1213 O O . GLU A 1 150 ? -9.983 -3.813 8.914 1.00 95.44 150 GLU A O 1
ATOM 1218 N N . CYS A 1 151 ? -9.413 -5.860 9.604 1.00 97.12 151 CYS A N 1
ATOM 1219 C CA . CYS A 1 151 ? -8.247 -5.398 10.358 1.00 97.12 151 CYS A CA 1
ATOM 1220 C C . CYS A 1 151 ? -7.244 -4.608 9.500 1.00 97.12 151 CYS A C 1
ATOM 1222 O O . CYS A 1 151 ? -6.586 -3.723 10.035 1.00 97.12 151 CYS A O 1
ATOM 1224 N N . CYS A 1 152 ? -7.141 -4.872 8.192 1.00 97.12 152 CYS A N 1
ATOM 1225 C CA . CYS A 1 152 ? -6.283 -4.095 7.294 1.00 97.12 152 CYS A CA 1
ATOM 1226 C C . CYS A 1 152 ? -6.719 -2.630 7.210 1.00 97.12 152 CYS A C 1
ATOM 1228 O O . CYS A 1 152 ? -5.882 -1.729 7.247 1.00 97.12 152 CYS A O 1
ATOM 1230 N N . LYS A 1 153 ? -8.032 -2.396 7.106 1.00 96.12 153 LYS A N 1
ATOM 1231 C CA . LYS A 1 153 ? -8.618 -1.056 7.048 1.00 96.12 153 LYS A CA 1
ATOM 1232 C C . LYS A 1 153 ? -8.273 -0.280 8.310 1.00 96.12 153 LYS A C 1
ATOM 1234 O O . LYS A 1 153 ? -7.765 0.837 8.252 1.00 96.12 153 LYS A O 1
ATOM 1239 N N . GLU A 1 154 ? -8.511 -0.912 9.456 1.00 95.00 154 GLU A N 1
ATOM 1240 C CA . GLU A 1 154 ? -8.262 -0.309 10.760 1.00 95.00 154 GLU A CA 1
ATOM 1241 C C . GLU A 1 154 ? -6.768 -0.133 11.039 1.00 95.00 154 GLU A C 1
ATOM 1243 O O . GLU A 1 154 ? -6.394 0.867 11.641 1.00 95.00 154 GLU A O 1
ATOM 1248 N N . PHE A 1 155 ? -5.904 -1.032 10.558 1.00 93.81 155 PHE A N 1
ATOM 1249 C CA . PHE A 1 155 ? -4.453 -0.849 10.611 1.00 93.81 155 PHE A CA 1
ATOM 1250 C C . PHE A 1 155 ? -4.038 0.423 9.865 1.00 93.81 155 PHE A C 1
ATOM 1252 O O . PHE A 1 155 ? -3.393 1.289 10.447 1.00 93.81 155 PHE A O 1
ATOM 1259 N N . ILE A 1 156 ? -4.471 0.606 8.616 1.00 93.06 156 ILE A N 1
ATOM 1260 C CA . ILE A 1 156 ? -4.126 1.811 7.849 1.00 93.06 156 ILE A CA 1
ATOM 1261 C C . ILE A 1 156 ? -4.647 3.071 8.565 1.00 93.06 156 ILE A C 1
ATOM 1263 O O . ILE A 1 156 ? -3.886 4.011 8.790 1.00 93.06 156 ILE A O 1
ATOM 1267 N N . LYS A 1 157 ? -5.910 3.073 9.010 1.00 91.00 157 LYS A N 1
ATOM 1268 C CA . LYS A 1 157 ? -6.525 4.228 9.691 1.00 91.00 157 LYS A CA 1
ATOM 1269 C C . LYS A 1 157 ? -5.882 4.568 11.034 1.00 91.00 157 LYS A C 1
ATOM 1271 O O . LYS A 1 157 ? -5.678 5.737 11.339 1.00 91.00 157 LYS A O 1
ATOM 1276 N N . ARG A 1 158 ? -5.629 3.565 11.875 1.00 88.06 158 ARG A N 1
ATOM 1277 C CA . ARG A 1 158 ? -5.248 3.768 13.285 1.00 88.06 158 ARG A CA 1
ATOM 1278 C C . ARG A 1 158 ? -3.756 3.679 13.540 1.00 88.06 158 ARG A C 1
ATOM 1280 O O . ARG A 1 158 ? -3.324 4.046 14.625 1.00 88.06 158 ARG A O 1
ATOM 1287 N N . PHE A 1 159 ? -2.992 3.160 12.590 1.00 87.75 159 PHE A N 1
ATOM 1288 C CA . PHE A 1 159 ? -1.552 3.023 12.724 1.00 87.75 159 PHE A CA 1
ATOM 1289 C C . PHE A 1 159 ? -0.833 3.950 11.748 1.00 87.75 159 PHE A C 1
ATOM 1291 O O . PHE A 1 159 ? -0.146 4.864 12.190 1.00 87.75 159 PHE A O 1
ATOM 1298 N N . LEU A 1 160 ? -1.066 3.802 10.439 1.00 85.88 160 LEU A N 1
ATOM 1299 C CA . LEU A 1 160 ? -0.368 4.623 9.439 1.00 85.88 160 LEU A CA 1
ATOM 1300 C C . LEU A 1 160 ? -0.826 6.088 9.457 1.00 85.88 160 LEU A C 1
ATOM 1302 O O . LEU A 1 160 ? 0.002 6.986 9.322 1.00 85.88 160 LEU A O 1
ATOM 1306 N N . ALA A 1 161 ? -2.125 6.334 9.654 1.00 84.50 161 ALA A N 1
ATOM 1307 C CA . ALA A 1 161 ? -2.677 7.688 9.622 1.00 84.50 161 ALA A CA 1
ATOM 1308 C C . ALA A 1 161 ? -2.769 8.389 10.984 1.00 84.50 161 ALA A C 1
ATOM 1310 O O . ALA A 1 161 ? -2.979 9.599 11.034 1.00 84.50 161 ALA A O 1
ATOM 1311 N N . ALA A 1 162 ? -2.596 7.670 12.095 1.00 84.00 162 ALA A N 1
ATOM 1312 C CA . ALA A 1 162 ? -2.918 8.214 13.412 1.00 84.00 162 ALA A CA 1
ATOM 1313 C C . ALA A 1 162 ? -2.002 9.357 13.866 1.00 84.00 162 ALA A C 1
ATOM 1315 O O . ALA A 1 162 ? -2.503 10.325 14.434 1.00 84.00 162 ALA A O 1
ATOM 1316 N N . ILE A 1 163 ? -0.687 9.257 13.634 1.00 81.12 163 ILE A N 1
ATOM 1317 C CA . ILE A 1 163 ? 0.254 10.316 14.032 1.00 81.12 163 ILE A CA 1
ATOM 1318 C C . ILE A 1 163 ? 0.014 11.587 13.200 1.00 81.12 163 ILE A C 1
ATOM 1320 O O . ILE A 1 163 ? -0.305 12.604 13.817 1.00 81.12 163 ILE A O 1
ATOM 1324 N N . PRO A 1 164 ? 0.026 11.541 11.847 1.00 81.69 164 PRO A N 1
ATOM 1325 C CA . PRO A 1 164 ? -0.209 12.740 11.040 1.00 81.69 164 PRO A CA 1
ATOM 1326 C C . PRO A 1 164 ? -1.558 13.409 11.320 1.00 81.69 164 PRO A C 1
ATOM 1328 O O . PRO A 1 164 ? -1.638 14.628 11.413 1.00 81.69 164 PRO A O 1
ATOM 1331 N N . LEU A 1 165 ? -2.629 12.625 11.507 1.00 82.94 165 LEU A N 1
ATOM 1332 C CA . LEU A 1 165 ? -3.947 13.185 11.820 1.00 82.94 165 LEU A CA 1
ATOM 1333 C C . LEU A 1 165 ? -3.968 13.899 13.167 1.00 82.94 165 LEU A C 1
ATOM 1335 O O . LEU A 1 165 ? -4.547 14.973 13.281 1.00 82.94 165 LEU A O 1
ATOM 1339 N N . LYS A 1 166 ? -3.334 13.317 14.187 1.00 83.69 166 LYS A N 1
ATOM 1340 C CA . LYS A 1 166 ? -3.271 13.933 15.512 1.00 83.69 166 LYS A CA 1
ATOM 1341 C C . LYS A 1 166 ? -2.469 15.235 15.488 1.00 83.69 166 LYS A C 1
ATOM 1343 O O . LYS A 1 166 ? -2.820 16.170 16.199 1.00 83.69 166 LYS A O 1
ATOM 1348 N N . GLU A 1 167 ? -1.394 15.287 14.709 1.00 85.38 167 GLU A N 1
ATOM 1349 C CA . GLU A 1 167 ? -0.596 16.504 14.528 1.00 85.38 167 GLU A CA 1
ATOM 1350 C C . GLU A 1 167 ? -1.418 17.605 13.849 1.00 85.38 167 GLU A C 1
ATOM 1352 O O . GLU A 1 167 ? -1.498 18.707 14.390 1.00 85.38 167 GLU A O 1
ATOM 1357 N N . LEU A 1 168 ? -2.127 17.275 12.764 1.00 82.75 168 LEU A N 1
ATOM 1358 C CA . LEU A 1 168 ? -3.026 18.202 12.066 1.00 82.75 168 LEU A CA 1
ATOM 1359 C C . LEU A 1 168 ? -4.156 18.728 12.966 1.00 82.75 168 LEU A C 1
ATOM 1361 O O . LEU A 1 168 ? -4.411 19.929 12.990 1.00 82.75 168 LEU A O 1
ATOM 1365 N N . GLU A 1 169 ? -4.799 17.861 13.757 1.00 83.00 169 GLU A N 1
ATOM 1366 C CA . GLU A 1 169 ? -5.842 18.268 14.717 1.00 83.00 169 GLU A CA 1
ATOM 1367 C C . GLU A 1 169 ? -5.307 19.267 15.764 1.00 83.00 169 GLU A C 1
ATOM 1369 O O . GLU A 1 169 ? -6.008 20.197 16.165 1.00 83.00 169 GLU A O 1
ATOM 1374 N N . ILE A 1 170 ? -4.060 19.095 16.221 1.00 85.06 170 ILE A N 1
ATOM 1375 C CA . ILE A 1 170 ? -3.420 20.011 17.179 1.00 85.06 170 ILE A CA 1
ATOM 1376 C C . ILE A 1 170 ? -3.103 21.361 16.522 1.00 85.06 170 ILE A C 1
ATOM 1378 O O . ILE A 1 170 ? -3.204 22.395 17.184 1.00 85.06 170 ILE A O 1
ATOM 1382 N N . GLU A 1 171 ? -2.677 21.369 15.260 1.00 83.44 171 GLU A N 1
ATOM 1383 C CA . GLU A 1 171 ? -2.374 22.599 14.519 1.00 83.44 171 GLU A CA 1
ATOM 1384 C C . GLU A 1 171 ? -3.629 23.437 14.272 1.00 83.44 171 GLU A C 1
ATOM 1386 O O . GLU A 1 171 ? -3.639 24.621 14.610 1.00 83.44 171 GLU A O 1
ATOM 1391 N N . GLU A 1 172 ? -4.718 22.820 13.817 1.00 79.31 172 GLU A N 1
ATOM 1392 C CA . GLU A 1 172 ? -5.988 23.519 13.587 1.00 79.31 172 GLU A CA 1
ATOM 1393 C C . GLU A 1 172 ? -6.547 24.123 14.887 1.00 79.31 172 GLU A C 1
ATOM 1395 O O . GLU A 1 172 ? -6.992 25.271 14.915 1.00 79.31 172 GLU A O 1
ATOM 1400 N N . GLN A 1 173 ? -6.433 23.403 16.010 1.00 79.44 173 GLN A N 1
ATOM 1401 C CA . GLN A 1 173 ? -6.811 23.934 17.323 1.00 79.44 173 GLN A CA 1
ATOM 1402 C C . GLN A 1 173 ? -5.965 25.137 17.749 1.00 79.44 173 GLN A C 1
ATOM 1404 O O . GLN A 1 173 ? -6.485 26.023 18.424 1.00 79.44 173 GLN A O 1
ATOM 1409 N N . LYS A 1 174 ? -4.676 25.184 17.390 1.00 79.38 174 LYS A N 1
ATOM 1410 C CA . LYS A 1 174 ? -3.806 26.331 17.696 1.00 79.38 174 LYS A CA 1
ATOM 1411 C C . LYS A 1 174 ? -4.154 27.547 16.843 1.00 79.38 174 LYS A C 1
ATOM 1413 O O . LYS A 1 174 ? -4.136 28.656 17.368 1.00 79.38 174 LYS A O 1
ATOM 1418 N N . GLU A 1 175 ? -4.476 27.350 15.567 1.00 63.91 175 GLU A N 1
ATOM 1419 C CA . GLU A 1 175 ? -4.887 28.432 14.660 1.00 63.91 175 GLU A CA 1
ATOM 1420 C C . GLU A 1 175 ? -6.292 28.968 14.979 1.00 63.91 175 GLU A C 1
ATOM 1422 O O . GLU A 1 175 ? -6.570 30.147 14.762 1.00 63.91 175 GLU A O 1
ATOM 1427 N N . ALA A 1 176 ? -7.161 28.138 15.562 1.00 60.56 176 ALA A N 1
ATOM 1428 C CA . ALA A 1 176 ? -8.506 28.523 15.986 1.00 60.56 176 ALA A CA 1
ATOM 1429 C C . ALA A 1 176 ? -8.555 29.373 17.273 1.00 60.56 176 ALA A C 1
ATOM 1431 O O . ALA A 1 176 ? -9.630 29.869 17.618 1.00 60.56 176 ALA A O 1
ATOM 1432 N N . VAL A 1 177 ? -7.440 29.562 17.996 1.00 49.53 177 VAL A N 1
ATOM 1433 C CA . VAL A 1 177 ? -7.380 30.470 19.157 1.00 49.53 177 VAL A CA 1
ATOM 1434 C C . VAL A 1 177 ? -7.089 31.893 18.661 1.00 49.53 177 VAL A C 1
ATOM 1436 O O . VAL A 1 177 ? -5.960 32.168 18.250 1.00 49.53 177 VAL A O 1
ATOM 1439 N N . PRO A 1 178 ? -8.057 32.829 18.705 1.00 52.22 178 PRO A N 1
ATOM 1440 C CA . PRO A 1 178 ? -7.791 34.215 18.352 1.00 52.22 178 PRO A CA 1
ATOM 1441 C C . PRO A 1 178 ? -6.925 34.860 19.442 1.00 52.22 178 PRO A C 1
ATOM 1443 O O . PRO A 1 178 ? -7.126 34.595 20.630 1.00 52.22 178 PRO A O 1
ATOM 1446 N N . TYR A 1 179 ? -5.979 35.704 19.025 1.00 45.62 179 TYR A N 1
ATOM 1447 C CA . TYR A 1 179 ? -5.192 36.565 19.915 1.00 45.62 179 TYR A CA 1
ATOM 1448 C C . TYR A 1 179 ? -6.075 37.591 20.640 1.00 45.62 179 TYR A C 1
ATOM 1450 O O . TYR A 1 179 ? -7.017 38.113 19.996 1.00 45.62 179 TYR A O 1
#